Protein AF-A0A2K8PS67-F1 (afdb_monomer)

Structure (mmCIF, N/CA/C/O backbone):
data_AF-A0A2K8PS67-F1
#
_entry.id   AF-A0A2K8PS67-F1
#
loop_
_atom_site.group_PDB
_atom_site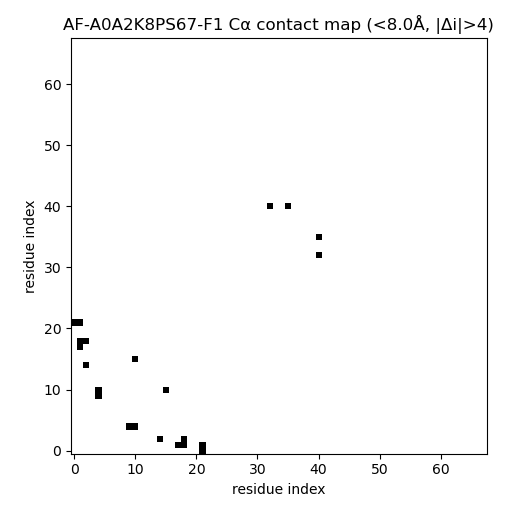.id
_atom_site.type_symbol
_atom_site.label_atom_id
_atom_site.label_alt_id
_atom_site.label_comp_id
_atom_site.label_asym_id
_atom_site.label_entity_id
_atom_site.label_seq_id
_atom_site.pdbx_PDB_ins_code
_atom_site.Cartn_x
_atom_site.Cartn_y
_atom_site.Cartn_z
_atom_site.occupancy
_atom_site.B_iso_or_equiv
_atom_site.auth_seq_id
_atom_site.auth_comp_id
_atom_site.auth_asym_id
_atom_site.auth_atom_id
_atom_site.pdbx_PDB_model_num
ATOM 1 N N . MET A 1 1 ? -2.082 -5.789 4.476 1.00 71.69 1 MET A N 1
ATOM 2 C CA . MET A 1 1 ? -3.444 -6.146 4.016 1.00 71.69 1 MET A CA 1
ATOM 3 C C . MET A 1 1 ? -4.376 -6.167 5.222 1.00 71.69 1 MET A C 1
ATOM 5 O O . MET A 1 1 ? -3.909 -6.577 6.279 1.00 71.69 1 MET A O 1
ATOM 9 N N . PRO A 1 2 ? -5.637 -5.712 5.102 1.00 85.44 2 PRO A N 1
ATOM 10 C CA . PRO A 1 2 ? -6.582 -5.693 6.220 1.00 85.44 2 PRO A CA 1
ATOM 11 C C . PRO A 1 2 ? -6.964 -7.111 6.670 1.00 85.44 2 PRO A C 1
ATOM 13 O O . PRO A 1 2 ? -7.070 -8.026 5.853 1.00 85.44 2 PRO A O 1
ATOM 16 N N . TYR A 1 3 ? -7.200 -7.284 7.970 1.00 87.81 3 TYR A N 1
ATOM 17 C CA . TYR A 1 3 ? -7.657 -8.542 8.558 1.00 87.81 3 TYR A CA 1
ATOM 18 C C . TYR A 1 3 ? -9.129 -8.773 8.227 1.00 87.81 3 TYR A C 1
ATOM 20 O O . TYR A 1 3 ? -9.973 -7.920 8.505 1.00 87.81 3 TYR A O 1
ATOM 28 N N . ARG A 1 4 ? -9.450 -9.932 7.646 1.00 84.00 4 ARG A N 1
ATOM 29 C CA . ARG A 1 4 ? -10.836 -10.345 7.398 1.00 84.00 4 ARG A CA 1
ATOM 30 C C . ARG A 1 4 ? -11.436 -10.973 8.650 1.00 84.00 4 ARG A C 1
ATOM 32 O O . ARG A 1 4 ? -10.800 -11.797 9.299 1.00 84.00 4 ARG A O 1
ATOM 39 N N . ARG A 1 5 ? -12.678 -10.596 8.941 1.00 85.88 5 ARG A N 1
ATOM 40 C CA . ARG A 1 5 ? -13.519 -11.236 9.953 1.00 85.88 5 ARG A CA 1
ATOM 41 C C . ARG A 1 5 ? -14.184 -12.478 9.336 1.00 85.88 5 ARG A C 1
ATOM 43 O O . ARG A 1 5 ? -14.651 -12.402 8.199 1.00 85.88 5 ARG A O 1
ATOM 50 N N . ARG A 1 6 ? -14.220 -13.608 10.053 1.00 82.81 6 ARG A N 1
ATOM 51 C CA . ARG A 1 6 ? -15.046 -14.775 9.686 1.00 82.81 6 ARG A CA 1
ATOM 52 C C . ARG A 1 6 ? -16.476 -14.577 10.190 1.00 82.81 6 ARG A C 1
ATOM 54 O O . ARG A 1 6 ? -16.710 -13.885 11.178 1.00 82.81 6 ARG A O 1
ATOM 61 N N . LYS A 1 7 ? -17.457 -15.156 9.495 1.00 79.31 7 LYS A N 1
ATOM 62 C CA . LYS A 1 7 ? -18.863 -15.073 9.913 1.00 79.31 7 LYS A CA 1
ATOM 63 C C . LYS A 1 7 ? -19.006 -15.771 11.275 1.00 79.31 7 LYS A C 1
ATOM 65 O O . LYS A 1 7 ? -18.646 -16.933 11.383 1.00 79.31 7 LYS A O 1
ATOM 70 N N . GLY A 1 8 ? -19.487 -15.048 12.286 1.00 80.19 8 GLY A N 1
ATOM 71 C CA . GLY A 1 8 ? -19.667 -15.559 13.655 1.00 80.19 8 GLY A CA 1
ATOM 72 C C . GLY A 1 8 ? -18.535 -15.262 14.647 1.00 80.19 8 GLY A C 1
ATOM 73 O O . GLY A 1 8 ? -18.774 -15.331 15.843 1.00 80.19 8 GLY A O 1
ATOM 74 N N . GLU A 1 9 ? -17.351 -14.849 14.193 1.00 82.50 9 GLU A N 1
ATOM 75 C CA . GLU A 1 9 ? -16.223 -14.523 15.082 1.00 82.50 9 GLU A CA 1
ATOM 76 C C . GLU A 1 9 ? -15.916 -13.034 15.028 1.00 82.50 9 GLU A C 1
ATOM 78 O O . GLU A 1 9 ? -15.919 -12.455 13.940 1.00 82.50 9 GLU A O 1
ATOM 83 N N . ASP A 1 10 ? -15.627 -12.412 16.172 1.00 82.94 10 ASP A N 1
ATOM 84 C CA . ASP A 1 10 ? -15.147 -11.034 16.206 1.00 82.94 10 ASP A CA 1
ATOM 85 C C . ASP A 1 10 ? -13.622 -10.944 16.141 1.00 8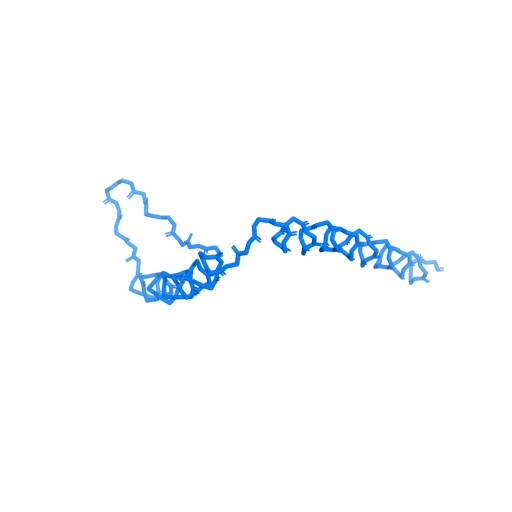2.94 10 ASP A C 1
ATOM 87 O O . ASP A 1 10 ? -12.891 -11.843 16.559 1.00 82.94 10 ASP A O 1
ATOM 91 N N . LEU A 1 11 ? -13.122 -9.848 15.568 1.00 85.00 11 LEU A N 1
ATOM 92 C CA . LEU A 1 11 ? -11.682 -9.618 15.521 1.00 85.00 11 LEU A CA 1
ATOM 93 C C . LEU A 1 11 ? -11.178 -9.200 16.918 1.00 85.00 11 LEU A C 1
ATOM 95 O O . LEU A 1 11 ? -11.814 -8.380 17.573 1.00 85.00 11 LEU A O 1
ATOM 99 N N . PRO A 1 12 ? -10.007 -9.692 17.359 1.00 88.06 12 PRO A N 1
ATOM 100 C CA . PRO A 1 12 ? -9.288 -9.132 18.501 1.00 88.06 12 PRO A CA 1
ATOM 101 C C . PRO A 1 12 ? -9.098 -7.611 18.374 1.00 88.06 12 PRO A C 1
ATOM 103 O O . PRO A 1 12 ? -8.846 -7.120 17.270 1.00 88.06 12 PRO A O 1
ATOM 106 N N . GLY A 1 13 ? -9.150 -6.872 19.488 1.00 87.75 13 GLY A N 1
ATOM 107 C CA . GLY A 1 13 ? -9.104 -5.397 19.511 1.00 87.75 13 GLY A CA 1
ATOM 108 C C . GLY A 1 13 ? -7.939 -4.780 18.725 1.00 87.75 13 GLY A C 1
ATOM 109 O O . GLY A 1 13 ? -8.144 -3.915 17.877 1.00 87.75 13 GLY A O 1
ATOM 110 N N . TRP A 1 14 ? -6.729 -5.327 18.858 1.00 88.06 14 TRP A N 1
ATOM 111 C CA . TRP A 1 14 ? -5.565 -4.849 18.099 1.00 88.06 14 TRP A CA 1
ATOM 112 C C . TRP A 1 14 ? -5.704 -5.041 16.572 1.00 88.06 14 TRP A C 1
ATOM 114 O O . TRP A 1 14 ? -5.164 -4.263 15.781 1.00 88.06 14 TRP A O 1
ATOM 124 N N . LYS A 1 15 ? -6.448 -6.064 16.110 1.00 90.06 15 LYS A N 1
ATOM 125 C CA . LYS A 1 15 ? -6.753 -6.254 14.677 1.00 90.06 15 LYS A CA 1
ATOM 126 C C . LYS A 1 15 ? -7.789 -5.241 14.199 1.00 90.06 15 LYS A C 1
ATOM 128 O O . LYS A 1 15 ? -7.706 -4.806 13.049 1.00 90.06 15 LYS A O 1
ATOM 133 N N . TRP A 1 16 ? -8.735 -4.857 15.057 1.00 87.88 16 TRP A N 1
ATOM 134 C CA . TRP A 1 16 ? -9.680 -3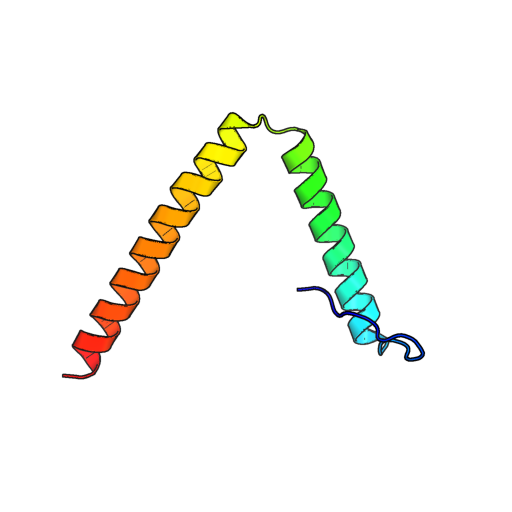.776 14.777 1.00 87.88 16 TRP A CA 1
ATOM 135 C C . TRP A 1 16 ? -8.971 -2.441 14.604 1.00 87.88 16 TRP A C 1
ATOM 137 O O . TRP A 1 16 ? -9.153 -1.798 13.572 1.00 87.88 16 TRP A O 1
ATOM 147 N N . GLU A 1 17 ? -8.110 -2.066 15.546 1.00 89.81 17 GLU A N 1
ATOM 148 C CA . GLU A 1 17 ? -7.330 -0.825 15.490 1.00 89.81 17 GLU A CA 1
ATOM 149 C C . GLU A 1 17 ? -6.460 -0.764 14.232 1.00 89.81 17 GLU A C 1
ATOM 151 O O . GLU A 1 17 ? -6.503 0.211 13.474 1.00 89.81 17 GLU A O 1
ATOM 156 N N . ARG A 1 18 ? -5.755 -1.860 13.921 1.00 90.56 18 ARG A N 1
ATOM 157 C CA . ARG A 1 18 ? -4.965 -1.959 12.689 1.00 90.56 18 ARG A CA 1
ATOM 158 C C . ARG A 1 18 ? -5.836 -1.854 11.434 1.00 90.56 18 ARG A C 1
ATOM 160 O O . ARG A 1 18 ? -5.440 -1.213 10.461 1.00 90.56 18 ARG A O 1
ATOM 167 N N . ASN A 1 19 ? -7.038 -2.429 11.440 1.00 91.94 19 ASN A N 1
ATOM 168 C CA . ASN A 1 19 ? -7.993 -2.277 10.341 1.00 91.94 19 ASN A CA 1
ATOM 169 C C . ASN A 1 19 ? -8.520 -0.844 10.201 1.00 91.94 19 ASN A C 1
ATOM 171 O O . ASN A 1 19 ? -8.746 -0.404 9.074 1.00 91.94 19 ASN A O 1
ATOM 175 N N . THR A 1 20 ? -8.713 -0.119 11.301 1.00 91.81 20 THR A N 1
ATOM 176 C CA . THR A 1 20 ? -9.096 1.298 11.282 1.00 91.81 20 THR A CA 1
ATOM 177 C C . THR A 1 20 ? -7.996 2.136 10.64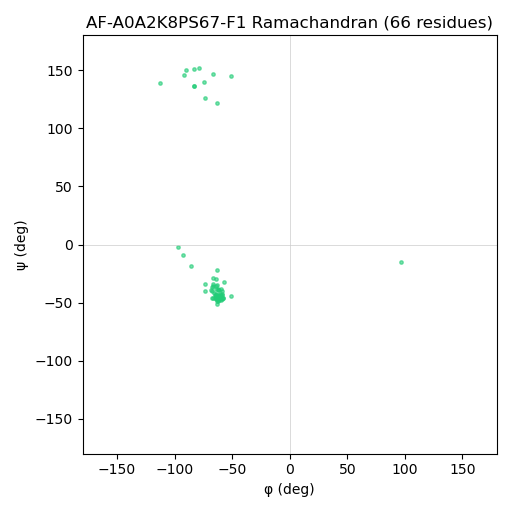4 1.00 91.81 20 THR A C 1
ATOM 179 O O . THR A 1 20 ? -8.272 2.892 9.711 1.00 91.81 20 THR A O 1
ATOM 182 N N . PHE A 1 21 ? -6.741 1.919 11.041 1.00 90.88 21 PHE A N 1
ATOM 183 C CA . PHE A 1 21 ? -5.592 2.559 10.405 1.00 90.88 21 PHE A CA 1
ATOM 184 C C . PHE A 1 21 ? -5.510 2.229 8.905 1.00 90.88 21 PHE A C 1
ATOM 186 O O . PHE A 1 21 ? -5.396 3.126 8.069 1.00 90.88 21 PHE A O 1
ATOM 193 N N . HIS A 1 22 ? -5.668 0.955 8.527 1.00 91.44 22 HIS A N 1
ATOM 194 C CA . HIS A 1 22 ? -5.709 0.558 7.116 1.00 91.44 22 HIS A CA 1
ATOM 195 C C . HIS A 1 22 ? -6.833 1.247 6.333 1.00 91.44 22 HIS A C 1
ATOM 197 O O . HIS A 1 22 ? -6.606 1.653 5.193 1.00 91.44 22 HIS A O 1
ATOM 203 N N . ARG A 1 23 ? -8.028 1.402 6.920 1.00 92.50 23 ARG A N 1
ATOM 204 C CA . ARG A 1 23 ? -9.142 2.127 6.289 1.00 92.50 23 ARG A CA 1
ATOM 205 C C . ARG A 1 23 ? -8.818 3.606 6.100 1.00 92.50 23 ARG A C 1
ATOM 207 O O . ARG A 1 23 ? -9.069 4.127 5.019 1.00 92.50 23 ARG A O 1
ATOM 214 N N . GLN A 1 24 ? -8.224 4.263 7.095 1.00 94.31 24 GLN A N 1
ATOM 215 C CA . GLN A 1 24 ? -7.828 5.672 6.993 1.00 94.31 24 GLN A CA 1
ATOM 216 C C . GLN A 1 24 ? -6.776 5.894 5.899 1.00 94.31 24 GLN A C 1
ATOM 218 O O . GLN A 1 24 ? -6.936 6.778 5.055 1.00 94.31 24 GLN A O 1
ATOM 223 N N . VAL A 1 25 ? -5.732 5.058 5.866 1.00 92.50 25 VAL A N 1
ATOM 224 C CA . VAL A 1 25 ? -4.696 5.118 4.824 1.00 92.50 25 VAL A CA 1
ATOM 225 C C . VA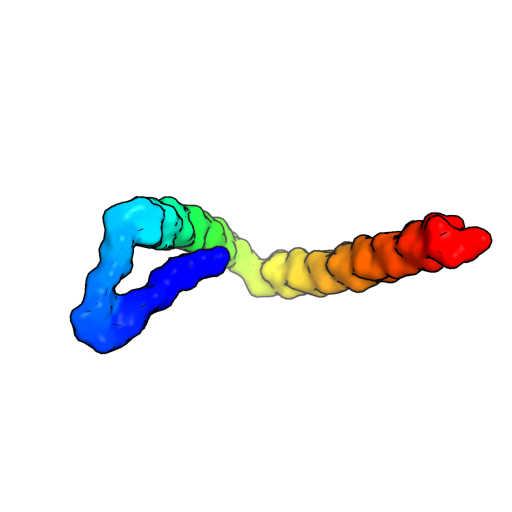L A 1 25 ? -5.312 4.880 3.448 1.00 92.50 25 VAL A C 1
ATOM 227 O O . VAL A 1 25 ? -5.064 5.651 2.522 1.00 92.50 25 VAL A O 1
ATOM 230 N N . ARG A 1 26 ? -6.168 3.859 3.318 1.00 92.50 26 ARG A N 1
ATOM 231 C CA . ARG A 1 26 ? -6.859 3.549 2.064 1.00 92.50 26 ARG A CA 1
ATOM 232 C C . ARG A 1 26 ? -7.718 4.718 1.583 1.00 92.50 26 ARG A C 1
ATOM 234 O O . ARG A 1 26 ? -7.577 5.113 0.434 1.00 92.50 26 ARG A O 1
ATOM 241 N N . ALA A 1 27 ? -8.523 5.316 2.459 1.00 94.31 27 ALA A N 1
ATOM 242 C CA . ALA A 1 27 ? -9.371 6.453 2.109 1.00 94.31 27 ALA A CA 1
ATOM 243 C C . ALA A 1 27 ? -8.551 7.670 1.645 1.00 94.31 27 ALA A C 1
ATOM 245 O O . ALA A 1 27 ? -8.925 8.346 0.686 1.00 94.31 27 ALA A O 1
ATOM 246 N N . ARG A 1 28 ? -7.406 7.943 2.285 1.00 94.25 28 ARG A N 1
ATOM 247 C CA . ARG A 1 28 ? -6.498 9.024 1.867 1.00 94.25 28 ARG A CA 1
ATOM 248 C C . ARG A 1 28 ? -5.904 8.752 0.484 1.00 94.25 28 ARG A C 1
ATOM 250 O O . ARG A 1 28 ? -5.900 9.646 -0.356 1.00 94.25 28 ARG A O 1
ATOM 257 N N . VAL A 1 29 ? -5.437 7.529 0.247 1.00 88.25 29 VAL A N 1
ATOM 258 C CA . VAL A 1 29 ? -4.869 7.107 -1.041 1.00 88.25 29 VAL A CA 1
ATOM 259 C C . VAL A 1 29 ? -5.922 7.162 -2.153 1.00 88.25 29 VAL A C 1
ATOM 261 O O . VAL A 1 29 ? -5.677 7.757 -3.199 1.00 88.25 29 VAL A O 1
ATOM 264 N N . GLU A 1 30 ? -7.120 6.625 -1.914 1.00 89.00 30 GLU A N 1
ATOM 265 C CA . GLU A 1 30 ? -8.235 6.660 -2.868 1.00 89.00 30 GLU A CA 1
ATOM 266 C C . GLU A 1 30 ? -8.673 8.097 -3.176 1.00 89.00 30 GLU A C 1
ATOM 268 O O . GLU A 1 30 ? -8.915 8.424 -4.334 1.00 89.00 30 GLU A O 1
ATOM 273 N N . ARG A 1 31 ? -8.691 8.993 -2.180 1.00 94.56 31 ARG A N 1
ATOM 274 C CA . ARG A 1 31 ? -8.998 10.416 -2.392 1.00 94.56 31 ARG A CA 1
ATOM 275 C C . ARG A 1 31 ? -7.967 11.119 -3.277 1.00 94.56 31 ARG A C 1
ATOM 277 O O . ARG A 1 31 ? -8.348 11.968 -4.079 1.00 94.56 31 ARG A O 1
ATOM 284 N N . VAL A 1 32 ? -6.681 10.792 -3.141 1.00 89.19 32 VAL A N 1
ATOM 285 C CA . VAL A 1 32 ? -5.634 11.317 -4.035 1.00 89.19 32 VAL A CA 1
ATOM 286 C C . VAL A 1 32 ? -5.821 10.757 -5.443 1.00 89.19 32 VAL A C 1
ATOM 288 O O . VAL A 1 32 ? -5.824 11.522 -6.404 1.00 89.19 32 VAL A O 1
ATOM 291 N N . PHE A 1 33 ? -6.062 9.451 -5.568 1.00 81.81 33 PHE A N 1
ATOM 292 C CA . PHE A 1 33 ? -6.294 8.818 -6.864 1.00 81.81 33 PHE A CA 1
ATOM 293 C C . PHE A 1 33 ? -7.544 9.334 -7.578 1.00 81.81 33 PHE A C 1
ATOM 295 O O . PHE A 1 33 ? -7.503 9.503 -8.791 1.00 81.81 33 PHE A O 1
ATOM 302 N N . ALA A 1 34 ? -8.612 9.667 -6.851 1.00 87.00 34 ALA A N 1
ATOM 303 C CA . ALA A 1 34 ? -9.820 10.263 -7.421 1.00 87.00 34 ALA A CA 1
ATOM 304 C C . ALA A 1 34 ? -9.576 11.647 -8.054 1.00 87.00 34 ALA A C 1
ATOM 306 O O . ALA A 1 34 ? -10.350 12.078 -8.902 1.00 87.00 34 ALA A O 1
ATOM 307 N N . ARG A 1 35 ? -8.505 12.346 -7.654 1.00 87.69 35 ARG A N 1
ATOM 308 C CA . ARG A 1 35 ? -8.090 13.636 -8.233 1.00 87.69 35 ARG A CA 1
ATOM 309 C C . ARG A 1 35 ? -7.082 13.486 -9.375 1.00 87.69 35 ARG A C 1
ATOM 311 O O . ARG A 1 35 ? -6.757 14.473 -10.027 1.00 87.69 35 ARG A O 1
ATOM 318 N N . MET A 1 36 ? -6.559 12.283 -9.602 1.00 88.69 36 MET A N 1
ATOM 319 C CA . MET A 1 36 ? -5.604 12.005 -10.672 1.00 88.69 36 MET A CA 1
ATOM 320 C C . MET A 1 36 ? -6.325 11.562 -11.946 1.00 88.69 36 MET A C 1
ATOM 322 O O . MET A 1 36 ? -7.331 10.860 -11.905 1.00 88.69 36 MET A O 1
ATOM 326 N N . THR A 1 37 ? -5.776 11.927 -13.104 1.00 85.69 37 THR A N 1
ATOM 327 C CA . THR A 1 37 ? -6.281 11.452 -14.396 1.00 85.69 37 THR A CA 1
ATOM 328 C C . THR A 1 37 ? -5.807 10.025 -14.681 1.00 85.69 37 THR A C 1
ATOM 330 O O . THR A 1 37 ? -4.732 9.597 -14.248 1.00 85.69 37 THR A O 1
ATOM 333 N N . TRP A 1 38 ? -6.595 9.276 -15.457 1.00 81.88 38 TRP A N 1
ATOM 334 C CA . TRP A 1 38 ? -6.330 7.861 -15.747 1.00 81.88 38 TRP A CA 1
ATOM 335 C C . TRP A 1 38 ? -4.947 7.612 -16.383 1.00 81.88 38 TRP A C 1
ATOM 337 O O . TRP A 1 38 ? -4.323 6.583 -16.124 1.00 81.88 38 TRP A O 1
ATOM 347 N N . LYS A 1 39 ? -4.443 8.568 -17.178 1.00 83.44 39 LYS A N 1
ATOM 348 C CA . LYS A 1 39 ? -3.145 8.479 -17.861 1.00 83.44 39 LYS A CA 1
ATOM 349 C C . LYS A 1 39 ? -1.979 8.459 -16.866 1.00 83.44 39 LYS A C 1
ATOM 351 O O . LYS A 1 39 ? -1.096 7.620 -16.994 1.00 83.44 39 LYS A O 1
ATOM 356 N N . ILE A 1 40 ? -2.037 9.289 -15.820 1.00 81.12 40 ILE A N 1
ATOM 357 C CA . ILE A 1 40 ? -1.028 9.316 -14.746 1.00 81.12 40 ILE A CA 1
ATOM 358 C C . ILE A 1 40 ? -1.022 7.982 -13.994 1.00 81.12 40 ILE A C 1
ATOM 360 O O . ILE A 1 40 ? 0.036 7.397 -13.776 1.00 81.12 40 ILE A O 1
ATOM 364 N N . LEU A 1 41 ? -2.203 7.454 -13.652 1.00 79.56 41 LEU A N 1
ATOM 365 C CA . LEU A 1 41 ? -2.319 6.157 -12.976 1.00 79.56 41 LEU A CA 1
ATOM 366 C C . LEU A 1 41 ? -1.739 5.018 -13.819 1.00 79.56 41 LEU A C 1
ATOM 368 O O . LEU A 1 41 ? -1.029 4.159 -13.294 1.00 79.56 41 LEU A O 1
ATOM 372 N N . ARG A 1 42 ? -2.028 5.018 -15.126 1.00 82.12 42 ARG A N 1
ATOM 373 C CA . ARG A 1 42 ? -1.494 4.041 -16.078 1.00 82.12 42 ARG A CA 1
ATOM 374 C C . ARG A 1 42 ? 0.025 4.128 -16.177 1.00 82.12 42 ARG A C 1
ATOM 376 O O . ARG A 1 42 ? 0.686 3.095 -16.102 1.00 82.12 42 ARG A O 1
ATOM 383 N N . ASP A 1 43 ? 0.575 5.330 -16.294 1.00 83.25 43 ASP A N 1
ATOM 384 C CA . ASP A 1 43 ? 2.018 5.527 -16.428 1.00 83.25 43 ASP A CA 1
ATOM 385 C C . ASP A 1 43 ? 2.764 5.154 -15.137 1.00 83.25 43 ASP A C 1
ATOM 387 O O . ASP A 1 43 ? 3.810 4.505 -15.198 1.00 83.25 43 ASP A O 1
ATOM 391 N N . CYS A 1 44 ? 2.205 5.472 -13.964 1.00 79.25 44 CYS A N 1
ATOM 392 C CA . CYS A 1 44 ? 2.728 5.015 -12.675 1.00 79.25 44 CYS A CA 1
ATOM 393 C C . CYS A 1 44 ? 2.723 3.485 -12.559 1.00 79.25 44 CYS A C 1
ATOM 395 O O . CYS A 1 44 ? 3.706 2.914 -12.091 1.00 79.25 44 CYS A O 1
ATOM 397 N N . ARG A 1 45 ? 1.655 2.811 -13.006 1.00 76.69 45 ARG A N 1
ATOM 398 C CA . ARG A 1 45 ? 1.555 1.341 -12.972 1.00 76.69 45 ARG A CA 1
ATOM 399 C C . ARG A 1 45 ? 2.569 0.688 -13.920 1.00 76.69 45 ARG A C 1
ATOM 401 O O . ARG A 1 45 ? 3.326 -0.175 -13.496 1.00 76.69 45 ARG A O 1
ATOM 408 N N . LEU A 1 46 ? 2.685 1.195 -15.150 1.00 78.75 46 LEU A N 1
ATOM 40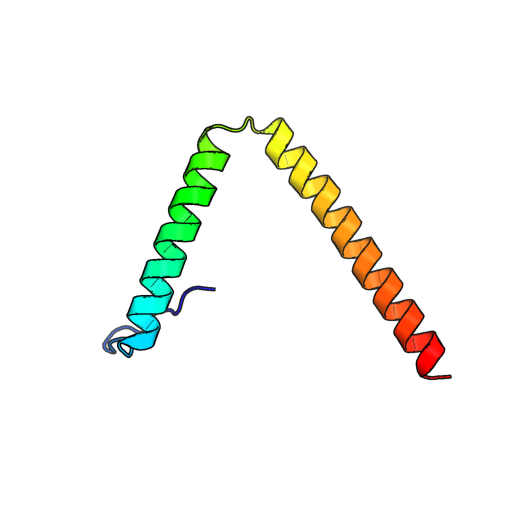9 C CA . LEU A 1 46 ? 3.655 0.715 -16.143 1.00 78.75 46 LEU A CA 1
ATOM 410 C C . LEU A 1 46 ? 5.116 0.939 -15.728 1.00 78.75 46 LEU A C 1
ATOM 412 O O . LEU A 1 46 ? 5.975 0.120 -16.055 1.00 78.75 46 LEU A O 1
ATOM 416 N N . LYS A 1 47 ? 5.428 2.048 -15.046 1.00 77.00 47 LYS A N 1
ATOM 417 C CA . LYS A 1 47 ? 6.768 2.280 -14.482 1.00 77.00 47 LYS A CA 1
ATOM 418 C C . LYS A 1 47 ? 7.015 1.408 -13.250 1.00 77.00 47 LYS A C 1
ATOM 420 O O . LYS A 1 47 ? 8.103 0.856 -13.124 1.00 77.00 47 LYS A O 1
ATOM 425 N N . GLY A 1 48 ? 6.013 1.248 -12.383 1.00 76.75 48 GLY A N 1
ATOM 426 C CA . GLY A 1 48 ? 6.077 0.396 -11.195 1.00 76.75 48 GLY A CA 1
ATOM 427 C C . GLY A 1 48 ? 6.376 -1.065 -11.525 1.00 76.75 48 GLY A C 1
ATOM 428 O O . GLY A 1 48 ? 7.260 -1.649 -10.906 1.00 76.75 48 GLY A O 1
ATOM 429 N N . ASP A 1 49 ? 5.729 -1.619 -12.553 1.00 79.44 49 ASP A N 1
ATOM 430 C CA . ASP A 1 49 ? 5.988 -2.990 -13.006 1.00 79.44 49 ASP A CA 1
ATOM 431 C C . ASP A 1 49 ? 7.428 -3.151 -13.512 1.00 79.44 49 ASP A C 1
ATOM 433 O O . ASP A 1 49 ? 8.127 -4.088 -13.128 1.00 79.44 49 ASP A O 1
ATOM 437 N N . ARG A 1 50 ? 7.930 -2.198 -14.311 1.00 77.38 50 ARG A N 1
ATOM 438 C CA . ARG A 1 50 ? 9.320 -2.234 -14.800 1.00 77.38 50 ARG A CA 1
ATOM 439 C C . ARG A 1 50 ? 10.337 -2.171 -13.663 1.00 77.38 50 ARG A C 1
ATOM 441 O O . ARG A 1 50 ? 11.299 -2.935 -13.677 1.00 77.38 50 ARG A O 1
ATOM 448 N N . VAL A 1 51 ? 10.117 -1.300 -12.676 1.00 79.81 51 VAL A N 1
ATOM 449 C CA . VAL A 1 51 ? 10.975 -1.213 -11.484 1.00 79.81 51 VAL A CA 1
ATOM 450 C C . VAL A 1 51 ? 10.904 -2.514 -10.684 1.00 79.81 51 VAL A C 1
ATOM 452 O O . VAL A 1 51 ? 11.943 -3.060 -10.333 1.00 79.81 51 VAL A O 1
ATOM 455 N N . HIS A 1 52 ? 9.709 -3.069 -10.471 1.00 83.00 52 HIS A N 1
ATOM 456 C CA . HIS A 1 52 ? 9.530 -4.338 -9.765 1.00 83.00 52 HIS A CA 1
ATOM 457 C C . HIS A 1 52 ? 10.287 -5.493 -10.438 1.00 83.00 52 HIS A C 1
ATOM 459 O O . HIS A 1 52 ? 10.999 -6.248 -9.768 1.00 83.00 52 HIS A O 1
ATOM 465 N N . HIS A 1 53 ? 10.182 -5.612 -11.764 1.00 85.06 53 HIS A N 1
ATOM 466 C CA . HIS A 1 53 ? 10.908 -6.622 -12.531 1.00 85.06 53 HIS A CA 1
ATOM 467 C C . HIS A 1 53 ? 12.425 -6.421 -12.462 1.00 85.06 53 HIS A C 1
ATOM 469 O O . HIS A 1 53 ? 13.150 -7.394 -12.245 1.00 85.06 53 HIS A O 1
ATOM 475 N N . ALA A 1 54 ? 12.904 -5.179 -12.577 1.00 85.88 54 ALA A N 1
ATOM 476 C CA . ALA A 1 54 ? 14.324 -4.860 -12.465 1.00 85.88 54 ALA A CA 1
ATOM 477 C C . ALA A 1 54 ? 14.878 -5.198 -11.072 1.00 85.88 54 ALA A C 1
ATOM 479 O O . ALA A 1 54 ? 15.872 -5.912 -10.967 1.00 85.88 54 ALA A O 1
ATOM 480 N N . THR A 1 55 ? 14.201 -4.780 -9.997 1.00 87.69 55 THR A N 1
ATOM 481 C CA . THR A 1 55 ? 14.595 -5.096 -8.615 1.00 87.69 55 THR A CA 1
ATOM 482 C C . THR A 1 55 ? 14.652 -6.605 -8.377 1.00 87.69 55 THR A C 1
ATOM 484 O O . THR A 1 55 ? 15.606 -7.100 -7.779 1.00 87.69 55 THR A O 1
ATOM 487 N N . ARG A 1 56 ? 13.671 -7.362 -8.886 1.00 87.75 56 ARG A N 1
ATOM 488 C CA . ARG A 1 56 ? 13.652 -8.826 -8.764 1.00 87.75 56 ARG A CA 1
ATOM 489 C C . ARG A 1 56 ? 14.779 -9.491 -9.563 1.00 87.75 56 ARG A C 1
ATOM 491 O O . ARG A 1 56 ? 15.352 -10.471 -9.092 1.00 87.75 56 ARG A O 1
ATOM 498 N N . GLY A 1 57 ? 15.113 -8.954 -10.737 1.00 88.50 57 GLY A N 1
ATOM 499 C CA . GLY A 1 57 ? 16.257 -9.393 -11.540 1.00 88.50 57 GLY A CA 1
ATOM 500 C C . GLY A 1 57 ? 17.592 -9.159 -10.830 1.00 88.50 57 GLY A C 1
ATOM 501 O O . GLY A 1 57 ? 18.383 -10.089 -10.702 1.00 88.50 57 GLY A O 1
ATOM 502 N N . ILE A 1 58 ? 17.801 -7.956 -10.290 1.00 89.62 58 ILE A N 1
ATOM 503 C CA . ILE A 1 58 ? 19.014 -7.589 -9.543 1.00 89.62 58 ILE A CA 1
ATOM 504 C C . ILE A 1 58 ? 19.178 -8.471 -8.301 1.00 89.62 58 ILE A C 1
ATOM 506 O O . ILE A 1 58 ? 20.246 -9.041 -8.094 1.00 89.62 58 ILE A O 1
ATOM 510 N N . ALA A 1 59 ? 18.117 -8.654 -7.510 1.00 89.19 59 ALA A N 1
ATOM 511 C CA . ALA A 1 59 ? 18.154 -9.516 -6.329 1.00 89.19 59 ALA A CA 1
ATOM 512 C C . ALA A 1 59 ? 18.509 -10.972 -6.679 1.00 89.19 59 ALA A C 1
ATOM 514 O O . ALA A 1 59 ? 19.272 -11.618 -5.964 1.00 89.19 59 ALA A O 1
ATOM 515 N N . 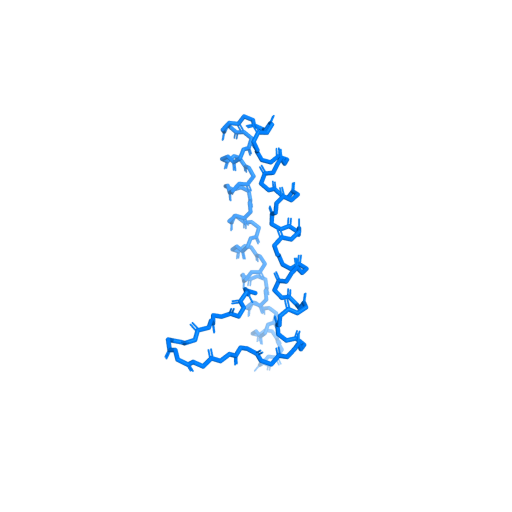ARG A 1 60 ? 17.997 -11.490 -7.806 1.00 91.44 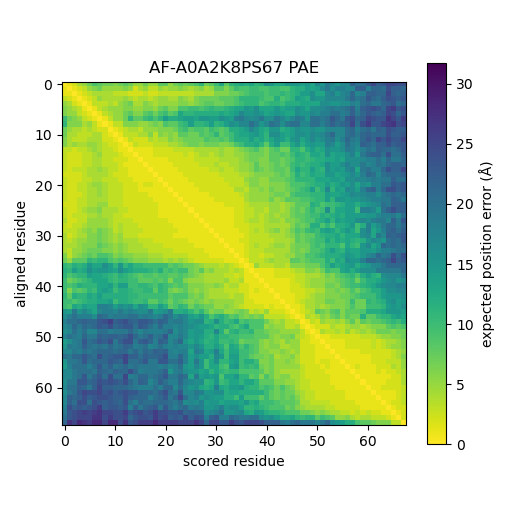60 ARG A N 1
ATOM 516 C CA . ARG A 1 60 ? 18.339 -12.835 -8.286 1.00 91.44 60 ARG A CA 1
ATOM 517 C C . ARG A 1 60 ? 19.818 -12.948 -8.655 1.00 91.44 60 ARG A C 1
ATOM 519 O O . ARG A 1 60 ? 20.445 -13.929 -8.273 1.00 91.44 60 ARG A O 1
ATOM 526 N N . LEU A 1 61 ? 20.361 -11.970 -9.379 1.00 95.00 61 LEU A N 1
ATOM 527 C CA . LEU A 1 61 ? 21.775 -11.957 -9.767 1.00 95.00 61 LEU A CA 1
ATOM 528 C C . LEU A 1 61 ? 22.696 -11.858 -8.546 1.00 95.00 61 LEU A C 1
ATOM 530 O O . LEU A 1 61 ? 23.659 -12.608 -8.451 1.00 95.00 61 LEU A O 1
ATOM 534 N N . HIS A 1 62 ? 22.356 -11.000 -7.585 1.00 90.69 62 HIS A N 1
ATOM 535 C CA . HIS A 1 62 ? 23.091 -10.865 -6.329 1.00 90.69 62 HIS A CA 1
ATOM 536 C C . HIS A 1 62 ? 23.127 -12.179 -5.534 1.00 90.69 62 HIS A C 1
ATOM 538 O O . HIS A 1 62 ? 24.181 -12.598 -5.070 1.00 90.69 62 HIS A O 1
ATOM 544 N N . ASN A 1 63 ? 21.992 -12.873 -5.426 1.00 89.00 63 ASN A N 1
ATOM 545 C CA . ASN A 1 63 ? 21.935 -14.154 -4.721 1.00 89.00 63 ASN A CA 1
ATOM 546 C C . ASN A 1 63 ? 22.733 -15.257 -5.429 1.00 89.00 63 ASN A C 1
ATOM 548 O O . ASN A 1 63 ? 23.307 -16.101 -4.754 1.00 89.00 63 ASN A O 1
ATOM 552 N N . LEU A 1 64 ? 22.789 -15.253 -6.766 1.00 93.75 64 LEU A N 1
ATOM 553 C CA . LEU A 1 64 ? 23.637 -16.182 -7.521 1.00 93.75 64 LEU A CA 1
ATOM 554 C C . LEU A 1 64 ? 25.125 -15.893 -7.308 1.00 93.75 64 LEU A C 1
ATOM 556 O O . LEU A 1 64 ? 25.898 -16.827 -7.155 1.00 93.75 64 LEU A O 1
ATOM 560 N N . ALA A 1 65 ? 25.509 -14.616 -7.257 1.00 89.94 65 ALA A N 1
ATOM 561 C CA . ALA A 1 65 ? 26.889 -14.212 -7.006 1.00 89.94 65 ALA A CA 1
ATOM 562 C C . ALA A 1 65 ? 27.375 -14.561 -5.587 1.00 89.94 65 ALA A C 1
ATOM 564 O O . ALA A 1 65 ? 28.562 -14.775 -5.400 1.00 89.94 65 ALA A O 1
ATOM 565 N N . LEU A 1 66 ? 26.473 -14.616 -4.600 1.00 91.00 66 LEU A N 1
ATOM 566 C CA . LEU A 1 66 ? 26.795 -15.026 -3.226 1.00 91.00 66 LEU A CA 1
ATOM 567 C C . LEU A 1 66 ? 26.757 -16.543 -2.995 1.00 91.00 66 LEU A C 1
ATOM 569 O O . LEU A 1 66 ? 27.248 -17.005 -1.970 1.00 91.00 66 LEU A O 1
ATOM 573 N N . ALA A 1 67 ? 26.105 -17.300 -3.880 1.00 86.50 67 ALA A N 1
ATOM 574 C CA . ALA A 1 67 ? 25.939 -18.748 -3.749 1.00 86.50 67 ALA A CA 1
ATOM 575 C C . ALA A 1 67 ? 26.970 -19.563 -4.554 1.00 86.50 67 ALA A C 1
ATOM 577 O O . ALA A 1 67 ? 26.909 -20.793 -4.516 1.00 86.50 67 ALA A O 1
ATOM 578 N N . GLY A 1 68 ? 27.858 -18.894 -5.300 1.00 59.44 68 GLY A N 1
ATOM 579 C CA . GLY A 1 68 ? 29.044 -19.479 -5.938 1.00 59.44 68 GLY A CA 1
ATOM 580 C C . GLY A 1 68 ? 30.295 -19.216 -5.115 1.00 59.44 68 GLY A C 1
ATOM 581 O O . GLY A 1 68 ? 31.224 -20.042 -5.228 1.00 59.44 68 GLY A O 1
#

Solvent-accessible surface area (backbone atoms only — not comparable to full-atom values): 4084 Å² total; per-residue (Å²): 132,76,79,81,71,56,94,95,52,83,70,57,67,73,55,48,54,52,34,51,52,50,48,54,54,47,54,54,52,49,56,52,52,74,75,51,57,72,68,60,57,50,52,52,50,60,50,48,51,53,51,52,52,48,53,54,50,52,55,51,54,53,52,52,68,74,74,110

Sequence (68 aa):
MPYRRRKGEDLPGWKWERNTFHRQVRARVERVFARMTWKILRDCRLKGDRVHHATRGIARLHNLALAG

pLDDT: mean 86.0, std 6.16, range [59.44, 95.0]

Foldseek 3Di:
DQDDDDVPDDDDPVSVVVNVVVVVVVVVVVVVVVVDDPVVVVVCVVVVVVVVVVVVVVVVVVVVVVVD

Mean predicted aligned error: 9.78 Å

Organism: NCBI:txid58340

Radius of gyration: 18.99 Å; Cα contacts (8 Å, |Δi|>4): 11; chains: 1; bounding box: 49×33×37 Å

Seco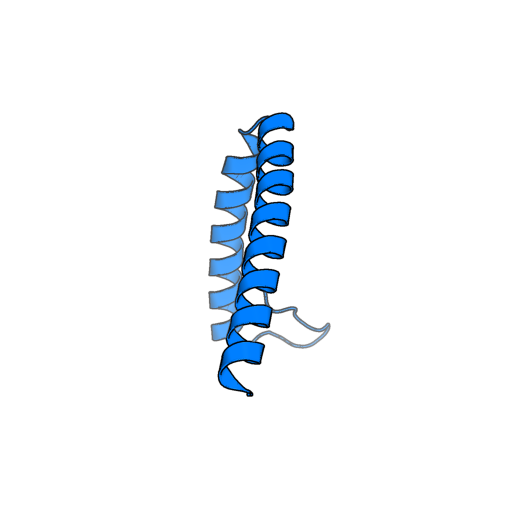ndary structure (DSSP, 8-state):
-PPPPPTT-PPPHHHHHHHHHHHHHHHHHHHHHHTS-HHHHHHHHHHHHHHHHHHHHHHHHHHHHH--